Protein AF-A0A4U1CH55-F1 (afdb_monomer_lite)

Organism: NCBI:txid2571272

Sequence (67 aa):
MMNSTDSKFLVIDSDDMTQVENLAVMFPKLTKLIQSNENKNFVINFKDGERSLIVMVVSKNKIPIAS

Radius of gyration: 13.38 Å; chains: 1; bounding box: 35×25×39 Å

Foldseek 3Di:
DPPPLDAAEEEEALVPVVRLVVCCVVPVPVSVVCVPDPDQFDWDFDDDPSHTYTYTGHHPVPPPPPD

pLDDT: mean 76.97, std 13.4, range [35.0, 89.25]

Structure (mmCIF, N/CA/C/O backbone):
data_AF-A0A4U1CH55-F1
#
_entry.id   AF-A0A4U1CH55-F1
#
loop_
_atom_site.group_PDB
_atom_site.id
_atom_site.type_symbol
_atom_site.label_atom_id
_atom_site.label_alt_id
_atom_site.label_comp_id
_atom_site.label_asym_id
_atom_site.label_entity_id
_atom_site.label_seq_id
_atom_site.pdbx_PDB_ins_code
_atom_site.Cartn_x
_atom_site.Cartn_y
_atom_site.Cartn_z
_atom_site.occupancy
_atom_site.B_iso_or_equiv
_atom_site.auth_seq_id
_atom_site.auth_comp_id
_atom_site.auth_asym_id
_atom_site.auth_atom_id
_atom_site.pdbx_PDB_model_num
ATOM 1 N N . MET A 1 1 ? 7.623 -14.640 -27.916 1.00 38.91 1 MET A N 1
ATOM 2 C CA . MET A 1 1 ? 7.672 -14.447 -26.452 1.00 38.91 1 MET A CA 1
ATOM 3 C C . MET A 1 1 ? 6.293 -13.985 -26.016 1.00 38.91 1 MET A C 1
ATOM 5 O O . MET A 1 1 ? 5.793 -13.031 -26.597 1.00 38.91 1 MET A O 1
ATOM 9 N N . MET A 1 2 ? 5.634 -14.714 -25.115 1.00 35.00 2 MET A N 1
ATOM 10 C CA . MET A 1 2 ? 4.356 -14.288 -24.534 1.00 35.00 2 MET A CA 1
ATOM 11 C C . MET A 1 2 ? 4.623 -13.061 -23.656 1.00 35.00 2 MET A C 1
ATOM 13 O O . MET A 1 2 ? 5.165 -13.204 -22.566 1.00 35.00 2 MET A O 1
ATOM 17 N N . ASN A 1 3 ? 4.270 -11.866 -24.134 1.00 43.81 3 ASN A N 1
ATOM 18 C CA . ASN A 1 3 ? 4.107 -10.695 -23.273 1.00 43.81 3 ASN A CA 1
ATOM 19 C C . ASN A 1 3 ? 2.789 -10.882 -22.522 1.00 43.81 3 ASN A C 1
ATOM 21 O O . ASN A 1 3 ? 1.758 -10.358 -22.944 1.00 43.81 3 ASN A O 1
ATOM 25 N N . SER A 1 4 ? 2.782 -11.703 -21.471 1.00 45.91 4 SER A N 1
ATOM 26 C CA . SER A 1 4 ? 1.624 -11.736 -20.592 1.00 45.91 4 SER A CA 1
ATOM 27 C C . SER A 1 4 ? 1.627 -10.440 -19.784 1.00 45.91 4 SER A C 1
ATOM 29 O O . SER A 1 4 ? 2.458 -10.200 -18.909 1.00 45.91 4 SER A O 1
ATOM 31 N N . THR A 1 5 ? 0.697 -9.549 -20.116 1.00 56.88 5 THR A N 1
ATOM 32 C CA . THR A 1 5 ? 0.267 -8.427 -19.277 1.00 56.88 5 THR A CA 1
ATOM 33 C C . THR A 1 5 ? -0.490 -8.980 -18.065 1.00 56.88 5 THR A C 1
ATOM 35 O O . THR A 1 5 ? -1.664 -8.681 -17.843 1.00 56.88 5 THR A O 1
ATOM 38 N N . ASP A 1 6 ? 0.169 -9.841 -17.288 1.00 65.38 6 ASP A N 1
ATOM 39 C CA . ASP A 1 6 ? -0.418 -10.466 -16.112 1.00 65.38 6 ASP A CA 1
ATOM 40 C C . ASP A 1 6 ? -0.613 -9.391 -15.050 1.00 65.38 6 ASP A C 1
ATOM 42 O O . ASP A 1 6 ? 0.321 -8.934 -14.385 1.00 65.38 6 ASP A O 1
ATOM 46 N N . SER A 1 7 ? -1.863 -8.955 -14.922 1.00 64.62 7 SER A N 1
ATOM 47 C CA . SER A 1 7 ? -2.270 -8.061 -13.852 1.00 64.62 7 SER A CA 1
ATOM 48 C C . SER A 1 7 ? -2.203 -8.830 -12.541 1.00 64.62 7 SER A C 1
ATOM 50 O O . SER A 1 7 ? -2.876 -9.847 -12.374 1.00 64.62 7 SER A O 1
ATOM 52 N N . LYS A 1 8 ? -1.382 -8.356 -11.604 1.00 77.19 8 LYS A N 1
ATOM 53 C CA . LYS A 1 8 ? -1.282 -8.964 -10.274 1.00 77.19 8 LYS A CA 1
ATOM 54 C C . LYS A 1 8 ? -2.299 -8.320 -9.342 1.00 77.19 8 LYS A C 1
ATOM 56 O O . LYS A 1 8 ? -2.443 -7.100 -9.341 1.00 77.19 8 LYS A O 1
ATOM 61 N N . PHE A 1 9 ? -2.991 -9.137 -8.556 1.00 81.62 9 PHE A N 1
ATOM 62 C CA . PHE A 1 9 ? -3.895 -8.664 -7.512 1.00 81.62 9 PHE A CA 1
ATOM 63 C C . PHE A 1 9 ? -3.181 -8.691 -6.160 1.00 81.62 9 PHE A C 1
ATOM 65 O O . PHE A 1 9 ? -2.552 -9.692 -5.816 1.00 81.62 9 PHE A O 1
ATOM 72 N N . LEU A 1 10 ? -3.266 -7.599 -5.405 1.00 84.75 10 LEU A N 1
ATOM 73 C CA . LEU A 1 10 ? -2.649 -7.457 -4.090 1.00 84.75 10 LEU A CA 1
ATOM 74 C C . LEU A 1 10 ? -3.667 -6.884 -3.102 1.00 84.75 10 LEU A C 1
ATOM 76 O O . LEU A 1 10 ? -4.333 -5.898 -3.404 1.00 84.75 10 LEU A O 1
ATOM 80 N N . VAL A 1 11 ? -3.756 -7.474 -1.912 1.00 85.06 11 VAL A N 1
ATOM 81 C CA . VAL A 1 11 ? -4.537 -6.923 -0.798 1.00 85.06 11 VAL A CA 1
ATOM 82 C C . VAL A 1 11 ? -3.567 -6.360 0.227 1.00 85.06 11 VAL A C 1
ATOM 84 O O . VAL A 1 11 ? -2.627 -7.050 0.612 1.00 85.06 11 VAL A O 1
ATOM 87 N N . ILE A 1 12 ? -3.788 -5.119 0.650 1.00 85.50 12 ILE A N 1
ATOM 88 C CA . ILE A 1 12 ? -2.957 -4.418 1.628 1.00 85.50 12 ILE A CA 1
ATOM 89 C C . ILE A 1 12 ? -3.830 -4.025 2.807 1.00 85.50 12 ILE A C 1
ATOM 91 O O . ILE A 1 12 ? -4.880 -3.405 2.632 1.00 85.50 12 ILE A O 1
ATOM 95 N N . ASP A 1 13 ? -3.361 -4.354 4.003 1.00 84.75 13 ASP A N 1
ATOM 96 C CA . ASP A 1 13 ? -3.892 -3.781 5.231 1.00 84.75 13 ASP A CA 1
ATOM 97 C C . ASP A 1 13 ? -3.267 -2.398 5.444 1.00 84.75 13 ASP A C 1
ATOM 99 O O . ASP A 1 13 ? -2.057 -2.289 5.640 1.00 84.75 13 ASP A O 1
ATOM 103 N N . SER A 1 14 ? -4.061 -1.329 5.364 1.00 81.12 14 SER A N 1
ATOM 104 C CA . SER A 1 14 ? -3.546 0.036 5.524 1.00 81.12 14 SER A CA 1
ATOM 105 C C . SER A 1 14 ? -3.032 0.321 6.931 1.00 81.12 14 SER A C 1
ATOM 107 O O . SER A 1 14 ? -2.311 1.299 7.115 1.00 81.12 14 SER A O 1
ATOM 109 N N . ASP A 1 15 ? -3.441 -0.489 7.910 1.00 82.75 15 ASP A N 1
ATOM 110 C CA . ASP A 1 15 ? -3.044 -0.351 9.308 1.00 82.75 15 ASP A CA 1
ATOM 111 C C . ASP A 1 15 ? -1.769 -1.166 9.625 1.00 82.75 15 ASP A C 1
ATOM 113 O O . ASP A 1 15 ? -1.149 -0.966 10.670 1.00 82.75 15 ASP A O 1
ATOM 117 N N . ASP A 1 16 ? -1.330 -2.043 8.709 1.00 86.25 16 ASP A N 1
ATOM 118 C CA . ASP A 1 16 ? -0.061 -2.775 8.798 1.00 86.25 16 ASP A CA 1
ATOM 119 C C . ASP A 1 16 ? 1.076 -1.947 8.178 1.00 86.25 16 ASP A C 1
ATOM 121 O O . ASP A 1 16 ? 1.381 -2.019 6.981 1.00 86.25 16 ASP A O 1
ATOM 125 N N . MET A 1 17 ? 1.721 -1.140 9.022 1.00 77.38 17 MET A N 1
ATOM 126 C CA . MET A 1 17 ? 2.812 -0.254 8.609 1.00 77.38 17 MET A CA 1
ATOM 127 C C . MET A 1 17 ? 3.991 -0.995 7.970 1.00 77.38 17 MET A C 1
ATOM 129 O O . MET A 1 17 ? 4.605 -0.463 7.047 1.00 77.38 17 MET A O 1
ATOM 133 N N . THR A 1 18 ? 4.273 -2.235 8.375 1.00 84.94 18 THR A N 1
ATOM 134 C CA . THR A 1 18 ? 5.363 -3.029 7.793 1.00 84.94 18 THR A CA 1
ATOM 135 C C . THR A 1 18 ? 5.054 -3.427 6.349 1.00 84.94 18 THR A C 1
ATOM 137 O O . THR A 1 18 ? 5.933 -3.364 5.484 1.00 84.94 18 THR A O 1
ATOM 140 N N . GLN A 1 19 ? 3.804 -3.787 6.039 1.00 81.94 19 GLN A N 1
ATOM 141 C CA . GLN A 1 19 ? 3.394 -4.035 4.652 1.00 81.94 19 GLN A CA 1
ATOM 142 C C . GLN A 1 19 ? 3.487 -2.770 3.795 1.00 81.94 19 GLN A C 1
ATOM 144 O O . GLN A 1 19 ? 3.996 -2.824 2.673 1.00 81.94 19 GLN A O 1
ATOM 149 N N . VAL A 1 20 ? 3.041 -1.629 4.326 1.00 77.81 20 VAL A N 1
ATOM 150 C CA . VAL A 1 20 ? 3.074 -0.339 3.620 1.00 77.81 20 VAL A CA 1
ATOM 151 C C . VAL A 1 20 ? 4.514 0.118 3.342 1.00 77.81 20 VAL A C 1
ATOM 153 O O . VAL A 1 20 ? 4.801 0.606 2.244 1.00 77.81 20 VAL A O 1
ATOM 156 N N . GLU A 1 21 ? 5.433 -0.077 4.289 1.00 78.81 21 GLU A N 1
ATOM 157 C CA . GLU A 1 21 ? 6.862 0.238 4.145 1.00 78.81 21 GLU A CA 1
ATOM 158 C C . GLU A 1 21 ? 7.553 -0.649 3.104 1.00 78.81 21 GLU A C 1
ATOM 160 O O . GLU A 1 21 ? 8.245 -0.137 2.222 1.00 78.81 21 GLU A O 1
ATOM 165 N N . ASN A 1 22 ? 7.301 -1.961 3.123 1.00 83.44 22 ASN A N 1
ATOM 166 C CA . ASN A 1 22 ? 7.816 -2.876 2.098 1.00 83.44 22 ASN A CA 1
ATOM 167 C C . ASN A 1 22 ? 7.292 -2.516 0.700 1.00 83.44 22 ASN A C 1
ATOM 169 O O . ASN A 1 22 ? 8.022 -2.599 -0.293 1.00 83.44 22 ASN A O 1
ATOM 173 N N . LEU A 1 23 ? 6.040 -2.056 0.617 1.00 81.88 23 LEU A N 1
ATOM 174 C CA . LEU A 1 23 ? 5.471 -1.541 -0.622 1.00 81.88 23 LEU A CA 1
ATOM 175 C C . LEU A 1 23 ? 6.160 -0.248 -1.077 1.00 81.88 23 LEU A C 1
ATOM 177 O O . LEU A 1 23 ? 6.336 -0.055 -2.275 1.00 81.88 23 LEU A O 1
ATOM 181 N N . ALA A 1 24 ? 6.583 0.613 -0.145 1.00 77.06 24 ALA A N 1
ATOM 182 C CA . ALA A 1 24 ? 7.236 1.889 -0.444 1.00 77.06 24 ALA A CA 1
ATOM 183 C C . ALA A 1 24 ? 8.564 1.711 -1.186 1.00 77.06 24 ALA A C 1
ATOM 185 O O . ALA A 1 24 ? 8.887 2.518 -2.059 1.00 77.06 24 ALA A O 1
ATOM 186 N N . VAL A 1 25 ? 9.300 0.641 -0.870 1.00 81.88 25 VAL A N 1
ATOM 187 C CA . VAL A 1 25 ? 10.567 0.295 -1.531 1.00 81.88 25 VAL A CA 1
ATOM 188 C C . VAL A 1 25 ? 10.338 -0.089 -2.994 1.00 81.88 25 VAL A C 1
ATOM 190 O O . VAL A 1 25 ? 11.111 0.303 -3.865 1.00 81.88 25 VAL A O 1
ATOM 193 N N . MET A 1 26 ? 9.265 -0.833 -3.278 1.00 79.38 26 MET A N 1
ATOM 194 C CA . MET A 1 26 ? 8.983 -1.347 -4.624 1.00 79.38 26 MET A CA 1
ATOM 195 C C . MET A 1 26 ? 8.113 -0.408 -5.472 1.00 79.38 26 MET A C 1
ATOM 197 O O . MET A 1 26 ? 8.282 -0.354 -6.687 1.00 79.38 26 MET A O 1
ATOM 201 N N . PHE A 1 27 ? 7.190 0.329 -4.849 1.00 84.69 27 PHE A N 1
ATOM 202 C CA . PHE A 1 27 ? 6.156 1.137 -5.502 1.00 84.69 27 PHE A CA 1
ATOM 203 C C . PHE A 1 27 ? 5.897 2.457 -4.741 1.00 84.69 27 PHE A C 1
ATOM 205 O O . 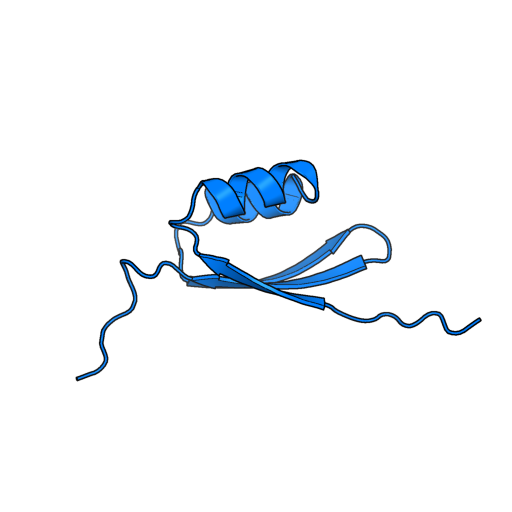PHE A 1 27 ? 4.795 2.690 -4.235 1.00 84.69 27 PHE A O 1
ATOM 212 N N . PRO A 1 28 ? 6.865 3.391 -4.693 1.00 85.12 28 PRO A N 1
ATOM 213 C CA . PRO A 1 28 ? 6.768 4.603 -3.871 1.00 85.12 28 PRO A CA 1
ATOM 214 C C . PRO A 1 28 ? 5.575 5.507 -4.227 1.00 85.12 28 PRO A C 1
ATOM 216 O O . PRO A 1 28 ? 5.014 6.177 -3.358 1.00 85.12 28 PRO A O 1
ATOM 219 N N . LYS A 1 29 ? 5.146 5.524 -5.498 1.00 87.06 29 LYS A N 1
ATOM 220 C CA . LYS A 1 29 ? 3.949 6.270 -5.932 1.00 87.06 29 LYS A CA 1
ATOM 221 C C . LYS A 1 29 ? 2.658 5.658 -5.385 1.00 87.06 29 LYS A C 1
ATOM 223 O O . LYS A 1 29 ? 1.778 6.398 -4.954 1.00 87.06 29 LYS A O 1
ATOM 228 N N . LEU A 1 30 ? 2.561 4.328 -5.386 1.00 86.00 30 LEU A N 1
ATOM 229 C CA . LEU A 1 30 ? 1.417 3.608 -4.834 1.00 86.00 30 LEU A CA 1
ATOM 230 C C . LEU A 1 30 ? 1.321 3.836 -3.324 1.00 86.00 30 LEU A C 1
ATOM 232 O O . LEU A 1 30 ? 0.249 4.163 -2.827 1.00 86.00 30 LEU A O 1
ATOM 236 N N . THR A 1 31 ? 2.443 3.778 -2.605 1.00 85.25 31 THR A N 1
ATOM 237 C CA . THR A 1 31 ? 2.459 4.051 -1.162 1.00 85.25 31 THR A CA 1
ATOM 238 C C . THR A 1 31 ? 1.989 5.463 -0.829 1.00 85.25 31 THR A C 1
ATOM 240 O O . THR A 1 31 ? 1.157 5.625 0.062 1.00 85.25 31 THR A O 1
ATOM 243 N N . LYS A 1 32 ? 2.441 6.486 -1.569 1.00 87.38 32 LYS A N 1
ATOM 244 C CA . LYS A 1 32 ? 1.950 7.861 -1.372 1.00 87.38 32 LYS A CA 1
ATOM 245 C C . LYS A 1 32 ? 0.438 7.965 -1.568 1.00 87.38 32 LYS A C 1
ATOM 247 O O . LYS A 1 32 ? -0.215 8.597 -0.747 1.00 87.38 32 LYS A O 1
ATOM 252 N N . LEU A 1 33 ? -0.109 7.311 -2.598 1.00 86.44 33 LEU A N 1
ATOM 253 C CA . LEU A 1 33 ? -1.556 7.262 -2.840 1.00 86.44 33 LEU A CA 1
ATOM 254 C C . LEU A 1 33 ? -2.310 6.617 -1.669 1.00 86.44 33 LEU A C 1
ATOM 256 O O . LEU A 1 33 ? -3.341 7.134 -1.258 1.00 86.44 33 LEU A O 1
ATOM 260 N N . ILE A 1 34 ? -1.791 5.523 -1.104 1.00 85.94 34 ILE A N 1
ATOM 261 C CA . ILE A 1 34 ? -2.387 4.845 0.060 1.00 85.94 34 ILE A CA 1
ATOM 262 C C . ILE A 1 34 ? -2.363 5.740 1.304 1.00 85.94 34 ILE A C 1
ATOM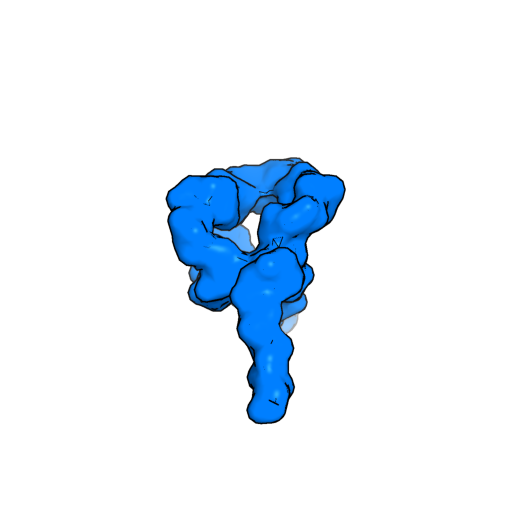 264 O O . ILE A 1 34 ? -3.357 5.843 2.028 1.00 85.94 34 ILE A O 1
ATOM 268 N N . GLN A 1 35 ? -1.239 6.413 1.549 1.00 84.19 35 GLN A N 1
ATOM 269 C CA . GLN A 1 35 ? -1.061 7.280 2.712 1.00 84.19 35 GLN A CA 1
ATOM 270 C C . GLN A 1 35 ? -1.944 8.530 2.643 1.00 84.19 35 GLN A C 1
ATOM 272 O O . GLN A 1 35 ? -2.579 8.867 3.643 1.00 84.19 35 GLN A O 1
ATOM 277 N N . SER A 1 36 ? -2.032 9.176 1.475 1.00 85.88 36 SER A N 1
ATOM 278 C CA . SER A 1 36 ? -2.809 10.407 1.286 1.00 85.88 36 SER A CA 1
ATOM 279 C C . SER A 1 36 ? -4.312 10.180 1.137 1.00 85.88 36 SER A C 1
ATOM 281 O O . SER A 1 36 ? -5.067 11.146 1.167 1.00 85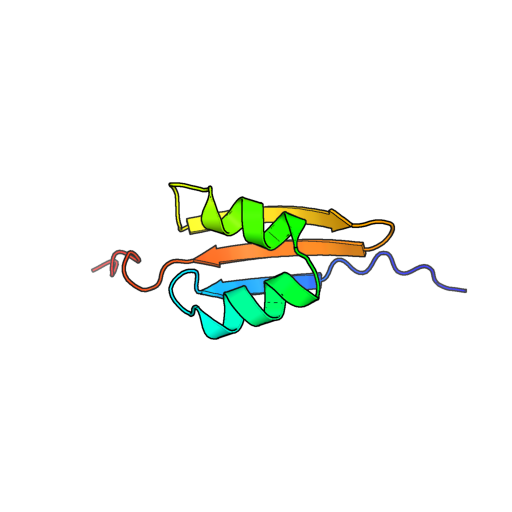.88 36 SER A O 1
ATOM 283 N N . ASN A 1 37 ? -4.763 8.939 0.929 1.00 82.31 37 ASN A N 1
ATOM 284 C CA . ASN A 1 37 ? -6.188 8.653 0.805 1.00 82.31 37 ASN A CA 1
ATOM 285 C C . ASN A 1 37 ? -6.856 8.666 2.188 1.00 82.31 37 ASN A C 1
ATOM 287 O O . ASN A 1 37 ? -6.476 7.905 3.085 1.00 82.31 37 ASN A O 1
ATOM 291 N N . GLU A 1 38 ? -7.848 9.539 2.358 1.00 82.19 38 GLU A N 1
ATOM 292 C CA . GLU A 1 38 ? -8.659 9.631 3.576 1.00 82.19 38 GLU A CA 1
ATOM 293 C C . GLU A 1 38 ? -9.539 8.390 3.754 1.00 82.19 38 GLU A C 1
ATOM 295 O O . GLU A 1 38 ? -9.728 7.899 4.872 1.00 82.19 38 GLU A O 1
ATOM 300 N N . ASN A 1 39 ? -10.026 7.836 2.639 1.00 81.56 39 ASN A N 1
ATOM 301 C CA . ASN A 1 39 ? -10.711 6.560 2.646 1.00 81.56 39 ASN A CA 1
ATOM 302 C C . ASN A 1 39 ? -9.671 5.436 2.706 1.00 81.56 39 ASN A C 1
ATOM 304 O O . ASN A 1 39 ? -8.861 5.264 1.799 1.00 81.56 39 ASN A O 1
ATOM 308 N N . LYS A 1 40 ? -9.713 4.654 3.785 1.00 81.00 40 LYS A N 1
ATOM 309 C CA . LYS A 1 40 ? -8.800 3.528 4.013 1.00 81.00 40 LYS A CA 1
ATOM 310 C C . LYS A 1 40 ? -9.308 2.194 3.449 1.00 81.00 40 LYS A C 1
ATOM 312 O O . LYS A 1 40 ? -8.640 1.182 3.604 1.00 81.00 40 LYS A O 1
ATOM 317 N N . ASN A 1 41 ? -10.459 2.197 2.772 1.00 85.75 41 ASN A N 1
ATOM 318 C CA . ASN A 1 41 ? -11.022 1.043 2.075 1.00 85.75 41 ASN A CA 1
ATOM 319 C C . ASN A 1 41 ? -11.282 1.402 0.605 1.00 85.75 41 ASN A C 1
ATOM 321 O O . ASN A 1 41 ? -12.268 2.073 0.291 1.00 85.75 41 ASN A O 1
ATOM 325 N N . PHE A 1 42 ? -10.404 0.987 -0.307 1.00 87.50 42 PHE A N 1
ATOM 326 C CA . PHE A 1 42 ? -10.550 1.293 -1.733 1.00 87.50 42 PHE A CA 1
ATOM 327 C C . PHE A 1 42 ? -9.801 0.304 -2.626 1.00 87.50 42 PHE A C 1
ATOM 329 O O . PHE A 1 42 ? -8.878 -0.381 -2.195 1.00 87.50 42 PHE A O 1
ATOM 336 N N . VAL A 1 43 ? -10.188 0.256 -3.901 1.00 88.50 43 VAL A N 1
ATOM 337 C CA . VAL A 1 43 ? -9.493 -0.517 -4.935 1.00 88.50 43 VAL A CA 1
ATOM 338 C C . VAL A 1 43 ? -8.877 0.451 -5.935 1.00 88.50 43 VAL A C 1
ATOM 340 O O . VAL A 1 43 ? -9.538 1.386 -6.384 1.00 88.50 43 VAL A O 1
ATOM 343 N N . ILE A 1 44 ? -7.617 0.228 -6.297 1.00 87.06 44 ILE A N 1
ATOM 344 C CA . ILE A 1 44 ? -6.907 1.010 -7.305 1.00 87.06 44 ILE A CA 1
ATOM 345 C C . ILE A 1 44 ? -6.273 0.090 -8.344 1.00 87.06 44 ILE A C 1
ATOM 347 O O . ILE A 1 44 ? -5.616 -0.890 -8.010 1.00 87.06 44 ILE A O 1
ATOM 351 N N . ASN A 1 45 ? -6.449 0.423 -9.622 1.00 87.38 45 ASN A N 1
ATOM 352 C CA . ASN A 1 45 ? -5.639 -0.152 -10.690 1.00 87.38 45 ASN A CA 1
ATOM 353 C C . ASN A 1 45 ? -4.397 0.726 -10.883 1.00 87.38 45 ASN A C 1
ATOM 355 O O . ASN A 1 45 ? -4.470 1.809 -11.465 1.00 87.38 45 ASN A O 1
ATOM 359 N N . PHE A 1 46 ? -3.275 0.277 -10.340 1.00 86.00 46 PHE A N 1
ATOM 360 C CA . PHE A 1 46 ? -1.991 0.952 -10.386 1.00 86.00 46 PHE A CA 1
ATOM 361 C C . PHE A 1 46 ? -1.152 0.440 -11.559 1.00 86.00 46 PHE A C 1
ATOM 363 O O . PHE A 1 46 ? -1.012 -0.765 -11.761 1.00 86.00 46 PHE A O 1
ATOM 370 N N . LYS A 1 47 ? -0.565 1.361 -12.326 1.00 83.88 47 LYS A N 1
ATOM 371 C CA . LYS A 1 47 ? 0.317 1.041 -13.454 1.00 83.88 47 LYS A CA 1
ATOM 372 C C . LYS A 1 47 ? 1.686 1.673 -13.248 1.00 83.88 47 LYS A C 1
ATOM 374 O O . LYS A 1 47 ? 1.769 2.871 -12.977 1.00 83.88 47 LYS A O 1
ATOM 379 N N . ASP A 1 48 ? 2.739 0.879 -13.419 1.00 77.25 48 ASP A N 1
ATOM 380 C CA . ASP A 1 48 ? 4.130 1.333 -13.356 1.00 77.25 48 ASP A CA 1
ATOM 381 C C . ASP A 1 48 ? 4.951 0.699 -14.487 1.00 77.25 48 ASP A C 1
ATOM 383 O O . ASP A 1 48 ? 5.310 -0.481 -14.450 1.00 77.25 48 ASP A O 1
ATOM 387 N N . GLY A 1 49 ? 5.179 1.476 -15.549 1.00 80.19 49 GLY A N 1
ATOM 388 C CA . GLY A 1 49 ? 5.733 0.972 -16.807 1.00 80.19 49 GLY A CA 1
ATOM 389 C C . GLY A 1 49 ? 4.809 -0.066 -17.453 1.00 80.19 49 GLY A C 1
ATOM 390 O O . GLY A 1 49 ? 3.636 0.207 -17.698 1.00 80.19 49 GLY A O 1
ATOM 391 N N . GLU A 1 50 ? 5.333 -1.267 -17.704 1.00 78.12 50 GLU A N 1
ATOM 392 C CA . GLU A 1 50 ? 4.572 -2.401 -18.258 1.00 78.12 50 GLU A CA 1
ATOM 393 C C . GLU A 1 50 ? 3.824 -3.219 -17.189 1.00 78.12 50 GLU A C 1
ATOM 395 O O . GLU A 1 50 ? 3.102 -4.163 -17.510 1.00 78.12 50 GLU A O 1
ATOM 400 N N . ARG A 1 51 ? 3.980 -2.881 -15.902 1.00 73.38 51 ARG A N 1
ATOM 401 C CA . ARG A 1 51 ? 3.384 -3.630 -14.788 1.00 73.38 51 ARG A CA 1
ATOM 402 C C . ARG A 1 51 ? 2.022 -3.043 -14.429 1.00 73.38 51 ARG A C 1
ATOM 404 O O . ARG A 1 51 ? 1.925 -1.855 -14.128 1.00 73.38 51 ARG A O 1
ATOM 411 N N . SER A 1 52 ? 0.988 -3.884 -14.406 1.00 81.25 52 SER A N 1
ATOM 412 C CA . SER A 1 52 ? -0.342 -3.535 -13.890 1.00 81.25 52 SER A CA 1
ATOM 413 C C . SER A 1 52 ? -0.596 -4.280 -12.580 1.00 81.25 52 SER A C 1
ATOM 415 O O . SER A 1 52 ? -0.420 -5.496 -12.497 1.00 81.25 52 SER A O 1
ATOM 417 N N . LEU A 1 53 ? -1.013 -3.547 -11.554 1.00 84.38 53 LEU A N 1
ATOM 418 C CA . LEU A 1 53 ? -1.322 -4.046 -10.219 1.00 84.38 53 LEU A CA 1
ATOM 419 C C . LEU A 1 53 ? -2.720 -3.579 -9.834 1.00 84.38 53 LEU A C 1
ATOM 421 O O . LEU A 1 53 ? -2.973 -2.383 -9.737 1.00 84.38 53 LEU A O 1
ATOM 425 N N . ILE A 1 54 ? -3.625 -4.513 -9.579 1.00 86.12 54 ILE A N 1
ATOM 426 C CA . ILE A 1 54 ? -4.898 -4.199 -8.935 1.00 86.12 54 ILE A CA 1
ATOM 427 C C . ILE A 1 54 ? -4.668 -4.336 -7.435 1.00 86.12 54 ILE A C 1
ATOM 429 O O . ILE A 1 54 ? -4.354 -5.421 -6.950 1.00 86.12 54 ILE A O 1
ATOM 433 N N . VAL A 1 55 ? -4.795 -3.235 -6.706 1.00 87.62 55 VAL A N 1
ATOM 434 C CA . VAL A 1 55 ? -4.533 -3.186 -5.270 1.00 87.62 55 VAL A CA 1
ATOM 435 C C . VAL A 1 55 ? -5.816 -2.870 -4.528 1.00 87.62 55 VAL A C 1
ATOM 437 O O . VAL A 1 55 ? -6.429 -1.829 -4.751 1.00 87.62 55 VAL A O 1
ATOM 440 N N . MET A 1 56 ? -6.214 -3.776 -3.644 1.00 89.25 56 MET A N 1
ATOM 441 C CA . MET A 1 56 ? -7.290 -3.568 -2.688 1.00 89.25 56 MET A CA 1
ATOM 442 C C . MET A 1 56 ? -6.676 -3.173 -1.351 1.00 89.25 56 MET A C 1
ATOM 444 O O . MET A 1 56 ? -5.955 -3.948 -0.732 1.00 89.25 56 MET A O 1
ATOM 448 N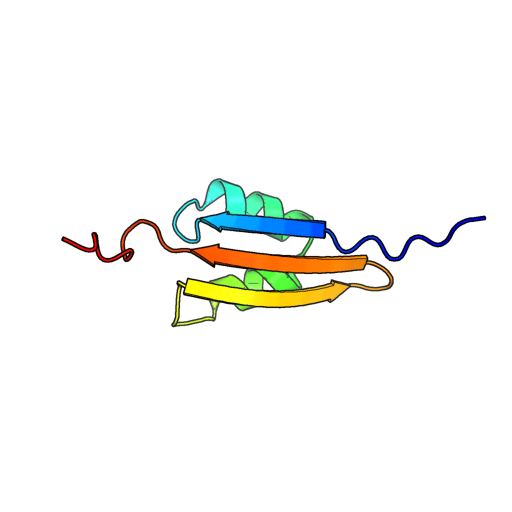 N . VAL A 1 57 ? -6.959 -1.957 -0.915 1.00 8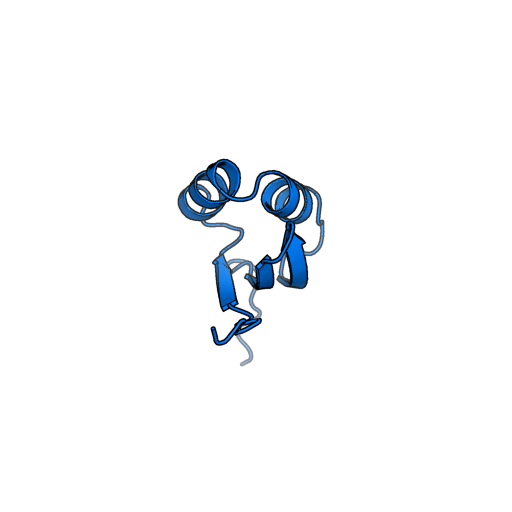7.25 57 VAL A N 1
ATOM 449 C CA . VAL A 1 57 ? -6.533 -1.423 0.374 1.00 87.25 57 VAL A CA 1
ATOM 450 C C . VAL A 1 57 ? -7.710 -1.537 1.323 1.00 87.25 57 VAL A C 1
ATOM 452 O O . VAL A 1 57 ? -8.808 -1.090 0.987 1.00 87.25 57 VAL A O 1
ATOM 455 N N . VAL A 1 58 ? -7.485 -2.144 2.482 1.00 87.19 58 VAL A N 1
ATOM 456 C CA . VAL A 1 58 ? -8.487 -2.300 3.538 1.00 87.19 58 VAL A CA 1
ATOM 457 C C . VAL A 1 58 ? -7.914 -1.845 4.872 1.00 87.19 58 VAL A C 1
ATOM 459 O O . VAL A 1 58 ? -6.770 -2.147 5.182 1.00 87.19 58 VAL A O 1
ATOM 462 N N . SER A 1 59 ? -8.716 -1.167 5.686 1.00 81.12 59 SER A N 1
ATOM 463 C CA . SER A 1 59 ? -8.404 -0.917 7.096 1.00 81.12 59 SER A CA 1
ATOM 464 C C . SER A 1 59 ? -9.209 -1.894 7.927 1.00 81.12 59 SER A C 1
ATOM 466 O O . SER A 1 59 ? -10.427 -1.740 8.060 1.00 81.12 59 SER A O 1
ATOM 468 N N . LYS A 1 60 ? -8.542 -2.905 8.493 1.00 73.12 60 LYS A N 1
ATOM 469 C CA . LYS A 1 60 ? -9.218 -3.911 9.327 1.00 73.12 60 LYS A CA 1
ATOM 470 C C . LYS A 1 60 ? -9.853 -3.302 10.573 1.00 73.12 60 LYS A C 1
ATOM 472 O O . LYS A 1 60 ? -10.874 -3.802 11.033 1.00 73.12 60 LYS A O 1
ATOM 477 N N . ASN A 1 61 ? -9.324 -2.176 11.050 1.00 66.62 61 ASN A N 1
ATOM 478 C CA . ASN A 1 61 ? -9.876 -1.443 12.190 1.00 66.62 61 ASN A CA 1
ATOM 479 C C . ASN A 1 61 ? -11.182 -0.694 11.873 1.00 66.62 61 ASN A C 1
ATOM 481 O O . ASN A 1 61 ? -11.836 -0.190 12.784 1.00 66.62 61 ASN A O 1
ATOM 485 N N . LYS A 1 62 ? -11.566 -0.596 10.593 1.00 61.19 62 LYS A N 1
ATOM 486 C CA . LYS A 1 62 ? -12.780 0.097 10.137 1.00 61.19 62 LYS A CA 1
ATOM 487 C C . LYS A 1 62 ? -13.743 -0.802 9.368 1.00 61.19 62 LYS A C 1
ATOM 489 O O . L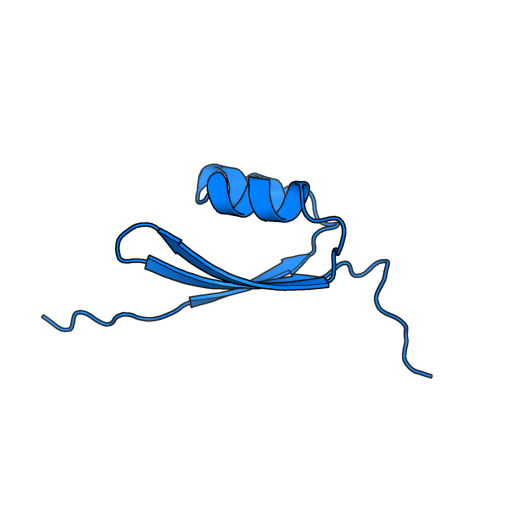YS A 1 62 ? -14.704 -0.283 8.803 1.00 61.19 62 LYS A O 1
ATOM 494 N N . ILE A 1 63 ? -13.507 -2.115 9.320 1.00 58.09 63 ILE A N 1
ATOM 495 C CA . ILE A 1 63 ? -14.472 -3.047 8.731 1.00 58.09 63 ILE A CA 1
ATOM 496 C C . ILE A 1 63 ? -15.676 -3.099 9.680 1.00 58.09 63 ILE A C 1
ATOM 498 O O . ILE A 1 63 ? -15.521 -3.548 10.817 1.00 58.09 63 ILE A O 1
ATOM 502 N N . PRO A 1 64 ? -16.874 -2.652 9.261 1.00 54.38 64 PRO A N 1
ATOM 503 C CA . PRO A 1 64 ? -18.071 -2.906 10.039 1.00 54.38 64 PRO A CA 1
ATOM 504 C C . PRO A 1 64 ? -18.256 -4.421 10.056 1.00 54.38 64 PRO A C 1
ATOM 506 O O . PRO A 1 64 ? -18.390 -5.040 8.998 1.00 54.38 64 PRO A O 1
ATOM 509 N N . ILE A 1 65 ? -18.233 -5.027 11.240 1.00 55.28 65 ILE A N 1
ATOM 510 C CA . ILE A 1 65 ? -18.708 -6.397 11.399 1.00 55.28 65 ILE A CA 1
ATOM 511 C C . ILE A 1 65 ? -20.199 -6.330 11.066 1.00 55.28 65 ILE A C 1
ATOM 513 O O . ILE A 1 65 ? -20.989 -5.822 11.861 1.00 55.28 65 ILE A O 1
ATOM 517 N N . ALA A 1 66 ? -20.568 -6.743 9.854 1.00 55.69 66 ALA A N 1
ATOM 518 C CA . ALA A 1 66 ? -21.965 -6.934 9.505 1.00 55.69 66 ALA A CA 1
ATOM 519 C C . ALA A 1 66 ? -22.524 -7.975 10.484 1.00 55.69 66 ALA A C 1
ATOM 521 O O . ALA A 1 66 ? -22.040 -9.107 10.517 1.00 55.69 66 ALA A O 1
ATOM 522 N N . SER A 1 67 ? -23.437 -7.527 11.348 1.00 44.09 67 SER A N 1
ATOM 523 C CA . SER A 1 67 ? -24.199 -8.383 12.263 1.00 44.09 67 SER A CA 1
ATOM 524 C C . SER A 1 67 ? -25.355 -9.040 11.527 1.00 44.09 67 SER A C 1
ATOM 526 O O . SER A 1 67 ? -25.930 -8.362 10.644 1.00 44.09 67 SER A O 1
#

Secondary structure (DSSP, 8-state):
------PEEEEEETT-HHHHHHHHHH-HHHHHHHHH-S-SSEEEEEEETTEEEEEEEE-GGG-----